Protein AF-A0A6G1CBZ6-F1 (afdb_monomer)

Solvent-accessible surface area (backbone atoms only — not comparable to full-atom values): 6402 Å² total; per-residue (Å²): 133,60,72,68,57,56,52,51,52,52,52,51,51,53,53,54,61,56,56,69,66,69,71,72,61,68,76,44,60,74,41,80,52,80,86,89,67,95,83,69,69,54,48,57,57,47,44,51,51,40,58,75,70,41,47,26,27,38,37,30,63,56,86,53,63,61,47,53,58,45,47,53,92,65,82,54,48,76,46,72,45,78,53,78,84,48,47,66,62,43,73,71,31,79,90,58,66,71,79,88,77,78,135

Foldseek 3Di:
DDPVVVVVVVVVVVVVVVVVPPPPQQPAAEDEDDDDDDDDDFLLVVVVVCVVRSHSAYEYAAPDPRNVVSCPPVPHHYHYDDDPVCVVVLVPDPVNPPDPDDD

InterPro domains:
  IPR000490 Glycoside hydrolase family 17 [PF00332] (29-92)
  IPR017853 Glycoside hydrolase superfamily [SSF51445] (29-96)
  IPR044965 Glycoside hydrolase family 17, plant [PTHR32227] (17-96)

Mean predicted aligned error: 11.15 Å

Structure (mmCIF, N/CA/C/O backbone):
data_AF-A0A6G1CBZ6-F1
#
_entry.id   AF-A0A6G1CBZ6-F1
#
loop_
_atom_site.group_PDB
_atom_site.id
_atom_site.type_symbol
_atom_site.label_atom_id
_atom_site.label_alt_id
_atom_site.label_comp_id
_atom_site.label_asym_id
_atom_site.label_entity_id
_atom_site.label_seq_id
_atom_site.pdbx_PDB_ins_code
_atom_site.Cartn_x
_atom_site.Cartn_y
_atom_site.Cartn_z
_atom_site.occupancy
_atom_site.B_iso_or_equiv
_atom_site.auth_seq_id
_atom_site.auth_comp_id
_atom_site.auth_asym_id
_atom_site.auth_atom_id
_atom_site.pdbx_PDB_model_num
ATOM 1 N N . MET A 1 1 ? -25.940 27.717 40.206 1.00 61.50 1 MET A N 1
ATOM 2 C CA . MET A 1 1 ? -24.704 27.402 39.453 1.00 61.50 1 MET A CA 1
ATOM 3 C C . MET A 1 1 ? -24.240 28.700 38.818 1.00 61.50 1 MET A C 1
ATOM 5 O O . MET A 1 1 ? -25.052 29.335 38.159 1.00 61.50 1 MET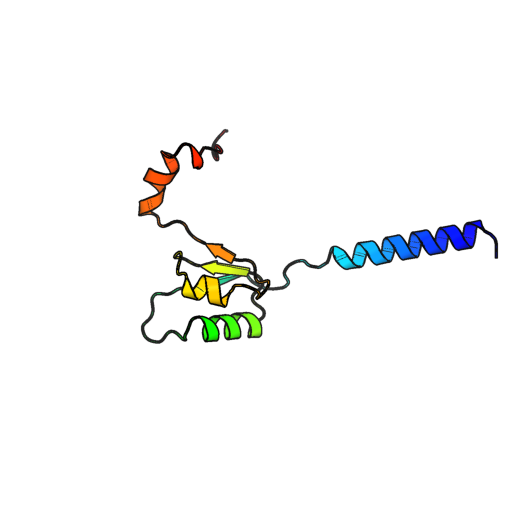 A O 1
ATOM 9 N N . SER A 1 2 ? -23.027 29.172 39.107 1.00 85.81 2 SER A N 1
ATOM 10 C CA . SER A 1 2 ? -22.550 30.454 38.570 1.00 85.81 2 SER A CA 1
ATOM 11 C C . SER A 1 2 ? -22.330 30.364 37.055 1.00 85.81 2 SER A C 1
ATOM 13 O O . SER A 1 2 ? -21.981 29.305 36.531 1.00 85.81 2 SER A O 1
ATOM 15 N N . SER A 1 3 ? -22.525 31.476 36.342 1.00 81.38 3 SER A N 1
ATOM 16 C CA . SER A 1 3 ? -22.306 31.586 34.888 1.00 81.38 3 SER A CA 1
ATOM 17 C C . SER A 1 3 ? -20.889 31.178 34.467 1.00 81.38 3 SER A C 1
ATOM 19 O O . SER A 1 3 ? -20.693 30.575 33.414 1.00 81.38 3 SER A O 1
ATOM 21 N N . SER A 1 4 ? -19.907 31.418 35.334 1.00 85.81 4 SER A N 1
ATOM 22 C CA . SER A 1 4 ? -18.517 30.988 35.178 1.00 85.81 4 SER A CA 1
ATOM 23 C C . SER A 1 4 ? -18.338 29.464 35.198 1.00 85.81 4 SER A C 1
ATOM 25 O O . SER A 1 4 ? -17.466 28.948 34.505 1.00 85.81 4 SER A O 1
ATOM 27 N N . PHE A 1 5 ? -19.187 28.725 35.917 1.00 86.19 5 PHE A N 1
ATOM 28 C CA . PHE A 1 5 ? -19.134 27.260 35.962 1.00 86.19 5 PHE A CA 1
ATOM 29 C C . PHE A 1 5 ? -19.615 26.629 34.645 1.00 86.19 5 PHE A C 1
ATOM 31 O O . PHE A 1 5 ? -19.025 25.669 34.155 1.00 86.19 5 PHE A O 1
ATOM 38 N N . LEU A 1 6 ? -20.654 27.208 34.035 1.00 87.56 6 LEU A N 1
ATOM 39 C CA . LEU A 1 6 ? -21.180 26.778 32.733 1.00 87.56 6 LEU A CA 1
ATOM 40 C C . LEU A 1 6 ? -20.189 27.065 31.594 1.00 87.56 6 LEU A C 1
ATOM 42 O O . LEU A 1 6 ? -19.983 26.212 30.733 1.00 87.56 6 LEU A O 1
ATOM 46 N N . ALA A 1 7 ? -19.530 28.228 31.619 1.00 89.38 7 ALA A N 1
ATOM 47 C CA . ALA A 1 7 ? -18.500 28.581 30.640 1.00 89.38 7 ALA A CA 1
ATOM 48 C C . ALA A 1 7 ? -17.283 27.641 30.711 1.00 89.38 7 ALA A C 1
ATOM 50 O O . ALA A 1 7 ? -16.790 27.185 29.679 1.00 89.38 7 ALA A O 1
ATOM 51 N N . ALA A 1 8 ? -16.836 27.299 31.925 1.00 91.06 8 ALA A N 1
ATOM 52 C CA . ALA A 1 8 ? -15.750 26.345 32.128 1.00 91.06 8 ALA A CA 1
ATOM 53 C C . ALA A 1 8 ? -16.115 24.939 31.621 1.00 91.06 8 ALA A C 1
ATOM 55 O O . ALA A 1 8 ? -15.310 24.313 30.935 1.00 91.06 8 ALA A O 1
ATOM 56 N N . ALA A 1 9 ? -17.337 24.466 31.888 1.00 90.75 9 ALA A N 1
ATOM 57 C CA . ALA A 1 9 ? -17.812 23.171 31.399 1.00 90.75 9 ALA A CA 1
ATOM 58 C C . ALA A 1 9 ? -17.890 23.116 29.862 1.00 90.75 9 ALA A C 1
ATOM 60 O O . ALA A 1 9 ? -17.489 22.120 29.264 1.00 90.75 9 ALA A O 1
ATOM 61 N N . PHE A 1 10 ? -18.345 24.196 29.216 1.00 88.62 10 PHE A N 1
ATOM 62 C CA . PHE A 1 10 ? -18.405 24.284 27.755 1.00 88.62 10 PHE A CA 1
ATOM 63 C C . PHE A 1 10 ? -17.009 24.273 27.114 1.00 88.62 10 PHE A C 1
ATOM 65 O O . PHE A 1 10 ? -16.778 23.543 26.150 1.00 88.62 10 PHE A O 1
ATOM 72 N N . LEU A 1 11 ? -16.052 25.017 27.684 1.00 87.94 11 LEU A N 1
ATOM 73 C CA . LEU A 1 11 ? -14.654 25.003 27.238 1.00 87.94 11 LEU A CA 1
ATOM 74 C C . LEU A 1 11 ? -14.006 23.625 27.417 1.00 87.94 11 LEU A C 1
ATOM 76 O O . LEU A 1 11 ? -13.290 23.167 26.527 1.00 87.94 11 LEU A O 1
ATOM 80 N N . LEU A 1 12 ? -14.294 22.938 28.527 1.00 86.25 12 LEU A N 1
ATOM 81 C CA . LEU A 1 12 ? -13.800 21.584 28.774 1.00 86.25 12 LEU A CA 1
ATOM 82 C C . LEU A 1 12 ? -14.359 20.584 27.747 1.00 86.25 12 LEU A C 1
ATOM 84 O O . LEU A 1 12 ? -13.618 19.752 27.226 1.00 86.25 12 LEU A O 1
ATOM 88 N N . LEU A 1 13 ? -15.651 20.693 27.416 1.00 85.31 13 LEU A N 1
ATOM 89 C CA . LEU A 1 13 ? -16.322 19.821 26.447 1.00 85.31 13 LEU A CA 1
ATOM 90 C C . LEU A 1 13 ? -15.808 20.059 25.016 1.00 85.31 13 LEU A C 1
ATOM 92 O O . LEU A 1 13 ? -15.580 19.103 24.271 1.00 85.31 13 LEU A O 1
ATOM 96 N N . ALA A 1 14 ? -15.555 21.319 24.648 1.00 85.50 14 ALA A N 1
ATOM 97 C CA . ALA A 1 14 ? -14.939 21.682 23.372 1.00 85.50 14 ALA A CA 1
ATOM 98 C C . ALA A 1 14 ? -13.490 21.165 23.264 1.00 85.50 14 ALA A C 1
ATOM 100 O O . ALA A 1 14 ? -13.104 20.620 22.227 1.00 85.50 14 ALA A O 1
ATOM 101 N N . ALA A 1 15 ? -12.705 21.264 24.343 1.00 81.25 15 ALA A N 1
ATOM 102 C CA . ALA A 1 15 ? -11.338 20.746 24.394 1.00 81.25 15 ALA A CA 1
ATOM 103 C C . ALA A 1 15 ? -11.283 19.210 24.294 1.00 81.25 15 ALA A C 1
ATOM 105 O O . ALA A 1 15 ? -10.451 18.679 23.553 1.00 81.25 15 ALA A O 1
ATOM 106 N N . LEU A 1 16 ? -12.195 18.497 24.973 1.00 76.00 16 LEU A N 1
ATOM 107 C CA . LEU A 1 16 ? -12.323 17.038 24.858 1.00 76.00 16 LEU A CA 1
ATOM 108 C C . LEU A 1 16 ? -12.706 16.617 23.434 1.00 76.00 16 LEU A C 1
ATOM 110 O O . LEU A 1 16 ? -12.077 15.724 22.875 1.00 76.00 16 LEU A O 1
ATOM 114 N N . SER A 1 17 ? -13.678 17.302 22.825 1.00 73.94 17 SER A N 1
ATOM 115 C CA . SER A 1 17 ? -14.128 17.027 21.450 1.00 73.94 17 SER A CA 1
ATOM 116 C C . SER A 1 17 ? -13.004 17.220 20.421 1.00 73.94 17 SER A C 1
ATOM 118 O O . SER A 1 17 ? -12.905 16.469 19.452 1.00 73.94 17 SER A O 1
ATOM 120 N N . CYS A 1 18 ? -12.116 18.193 20.653 1.00 63.12 18 CYS A N 1
ATOM 121 C CA . CYS A 1 18 ? -10.950 18.449 19.808 1.00 63.12 18 CYS A CA 1
ATOM 122 C C . CYS A 1 18 ? -9.896 17.325 19.903 1.00 63.12 18 CYS A C 1
ATOM 124 O O . CYS A 1 18 ? -9.332 16.910 18.889 1.00 63.12 18 CYS A O 1
ATOM 126 N N . HIS A 1 19 ? -9.681 16.755 21.096 1.00 57.91 19 HIS A N 1
ATOM 127 C CA . HIS A 1 19 ? -8.730 15.653 21.305 1.00 57.91 19 HIS A CA 1
ATOM 128 C C . HIS A 1 19 ? -9.135 14.348 20.597 1.00 57.91 19 HIS A C 1
ATOM 130 O O . HIS A 1 19 ? -8.266 13.578 20.185 1.00 57.91 19 HIS A O 1
ATOM 136 N N . CYS A 1 20 ? -10.434 14.107 20.388 1.00 54.69 20 CYS A N 1
ATOM 137 C CA . CYS A 1 20 ? -10.930 12.898 19.720 1.00 54.69 20 CYS A CA 1
ATOM 138 C C . CYS A 1 20 ? -10.500 12.794 18.245 1.00 54.69 20 CYS A C 1
ATOM 140 O O . CYS A 1 20 ? -10.434 11.694 17.697 1.00 54.69 20 CYS A O 1
ATOM 142 N N . HIS A 1 21 ? -10.191 13.919 17.592 1.00 52.28 21 HIS A N 1
ATOM 143 C CA . HIS A 1 21 ? -9.830 13.936 16.172 1.00 52.28 21 HIS A CA 1
ATOM 144 C C . HIS A 1 21 ? -8.341 13.683 15.899 1.00 52.28 21 HIS A C 1
ATOM 146 O O . HIS A 1 21 ? -7.997 13.273 14.790 1.00 52.28 21 HIS A O 1
ATOM 152 N N . VAL A 1 22 ? -7.466 13.875 16.891 1.00 53.72 22 VAL A N 1
ATOM 153 C CA . VAL A 1 22 ? -6.002 13.829 16.704 1.00 53.72 22 VAL A CA 1
ATOM 154 C C . VAL A 1 22 ? -5.437 12.405 16.809 1.00 53.72 22 VAL A C 1
ATOM 156 O O . VAL A 1 22 ? -4.376 12.117 16.265 1.00 53.72 22 VAL A O 1
ATOM 159 N N . ALA A 1 23 ? -6.172 11.463 17.407 1.00 52.19 23 ALA A N 1
ATOM 160 C CA . ALA A 1 23 ? -5.728 10.075 17.565 1.00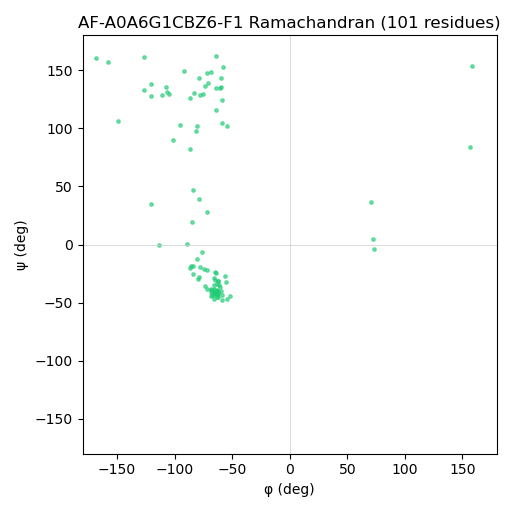 52.19 23 ALA A CA 1
ATOM 161 C C . ALA A 1 23 ? -6.010 9.167 16.348 1.00 52.19 23 ALA A C 1
ATOM 163 O O . ALA A 1 23 ? -5.985 7.945 16.474 1.00 52.19 23 ALA A O 1
ATOM 164 N N . ARG A 1 24 ? -6.248 9.722 15.151 1.00 54.66 24 ARG A N 1
ATOM 165 C CA . ARG A 1 24 ? -6.263 8.938 13.899 1.00 54.66 24 ARG A CA 1
ATOM 166 C C . ARG A 1 24 ? -4.843 8.772 13.348 1.00 54.66 24 ARG A C 1
ATOM 168 O O . ARG A 1 24 ? -4.603 8.997 12.167 1.00 54.66 24 ARG A O 1
ATOM 175 N N . GLY A 1 25 ? -3.891 8.402 14.203 1.00 55.25 25 GLY A N 1
ATOM 176 C CA . GLY A 1 25 ? -2.645 7.819 13.714 1.00 55.25 25 GLY A CA 1
ATOM 177 C C . GLY A 1 25 ? -2.988 6.494 13.039 1.00 55.2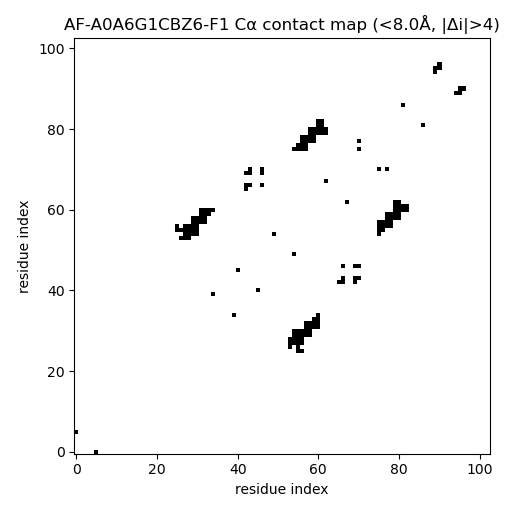5 25 GLY A C 1
ATOM 178 O O . GLY A 1 25 ? -3.801 5.739 13.575 1.00 55.25 25 GLY A O 1
ATOM 179 N N . TRP A 1 26 ? -2.440 6.220 11.853 1.00 58.81 26 TRP A N 1
ATOM 180 C CA . TRP A 1 26 ? -2.632 4.921 11.209 1.00 58.81 26 TRP A CA 1
ATOM 181 C C . TRP A 1 26 ? -2.096 3.826 12.130 1.00 58.81 26 TRP A C 1
ATOM 183 O O . TRP A 1 26 ? -0.892 3.664 12.307 1.00 58.81 26 TRP A O 1
ATOM 193 N N . CYS A 1 27 ? -3.017 3.117 12.777 1.00 65.62 27 CYS A N 1
ATOM 194 C CA . CYS A 1 27 ? -2.708 2.005 13.654 1.00 65.62 27 CYS A CA 1
ATOM 195 C C . CYS A 1 27 ? -2.472 0.785 12.761 1.00 65.62 27 CYS A C 1
ATOM 197 O O . CYS A 1 27 ? -3.421 0.235 12.210 1.00 65.62 27 CYS A O 1
ATOM 199 N N . GLY A 1 28 ? -1.209 0.426 12.541 1.00 80.75 28 GLY A N 1
ATOM 200 C CA . GLY A 1 28 ? -0.843 -0.749 11.754 1.00 80.75 28 GLY A CA 1
ATOM 201 C C . GLY A 1 28 ? 0.577 -0.673 11.207 1.00 80.75 28 GLY A C 1
ATOM 202 O O . GLY A 1 28 ? 1.127 0.407 10.993 1.00 80.75 28 GLY A O 1
ATOM 203 N N . LEU A 1 29 ? 1.180 -1.836 10.972 1.00 91.38 29 LEU A N 1
ATOM 204 C CA . LEU A 1 29 ? 2.487 -1.926 10.325 1.00 91.38 29 LEU A CA 1
ATOM 205 C C . LEU A 1 29 ? 2.364 -1.581 8.835 1.00 91.38 29 LEU A C 1
ATOM 207 O O . LEU A 1 29 ? 1.344 -1.860 8.197 1.00 91.38 29 LEU A O 1
ATOM 211 N N . GLY A 1 30 ? 3.414 -0.975 8.284 1.00 93.25 30 GLY A N 1
ATOM 212 C CA . GLY A 1 30 ? 3.540 -0.773 6.845 1.00 93.25 30 GLY A CA 1
ATOM 213 C C . GLY A 1 30 ? 3.860 -2.089 6.136 1.00 93.25 30 GLY A C 1
ATOM 214 O O . GLY A 1 30 ? 4.710 -2.848 6.602 1.00 93.25 30 GLY A O 1
ATOM 215 N N . VAL A 1 31 ? 3.206 -2.348 5.004 1.00 94.50 31 VAL A N 1
ATOM 216 C CA . VAL A 1 31 ? 3.384 -3.573 4.211 1.00 94.50 31 VAL A CA 1
ATOM 217 C C . VAL A 1 31 ? 3.861 -3.226 2.801 1.00 94.50 31 VAL A C 1
ATOM 219 O O . VAL A 1 31 ? 3.371 -2.284 2.179 1.00 94.50 31 VAL A O 1
ATOM 222 N N . ASN A 1 32 ? 4.819 -3.990 2.276 1.00 93.75 32 ASN A N 1
ATOM 223 C CA . ASN A 1 32 ? 5.218 -3.895 0.871 1.00 93.75 32 ASN A CA 1
ATOM 224 C C . ASN A 1 32 ? 4.317 -4.803 0.022 1.00 93.75 32 ASN A C 1
ATOM 226 O O . ASN A 1 32 ? 4.220 -5.998 0.295 1.00 93.75 32 ASN A O 1
ATOM 230 N N . TYR A 1 33 ? 3.690 -4.245 -1.010 1.00 93.81 33 TYR A N 1
ATOM 231 C CA . TYR A 1 33 ? 2.940 -4.979 -2.023 1.00 93.81 33 TYR A CA 1
ATOM 232 C C . TYR A 1 33 ? 3.861 -5.238 -3.220 1.00 93.81 33 TYR A C 1
ATOM 234 O O . TYR A 1 33 ? 4.120 -4.338 -4.022 1.00 93.81 33 TYR A O 1
ATOM 242 N N . GLY A 1 34 ? 4.355 -6.471 -3.339 1.00 92.69 34 GLY A N 1
ATOM 243 C CA . GLY A 1 34 ? 5.118 -6.936 -4.499 1.00 92.69 34 GLY A CA 1
ATOM 244 C C . GLY A 1 34 ? 4.228 -7.592 -5.557 1.00 92.69 34 GLY A C 1
ATOM 245 O O . GLY A 1 34 ? 3.211 -8.197 -5.230 1.00 92.69 34 GLY A O 1
ATOM 246 N N . THR A 1 35 ? 4.628 -7.480 -6.823 1.00 92.00 35 THR A N 1
ATOM 247 C CA . THR A 1 35 ? 3.902 -8.006 -7.997 1.00 92.00 35 THR A CA 1
ATOM 248 C C . THR A 1 35 ? 4.639 -9.142 -8.713 1.00 92.00 35 THR A C 1
ATOM 250 O O . THR A 1 35 ? 4.126 -9.685 -9.685 1.00 92.00 35 THR A O 1
ATOM 253 N N . VAL A 1 36 ? 5.825 -9.531 -8.231 1.00 91.62 36 VAL A N 1
ATOM 254 C CA . VAL A 1 36 ? 6.675 -10.565 -8.841 1.00 91.62 36 VAL A CA 1
ATOM 255 C C . VAL A 1 36 ? 6.532 -11.879 -8.071 1.00 91.62 36 VAL A C 1
ATOM 257 O O . VAL A 1 36 ? 7.248 -12.105 -7.096 1.00 91.62 36 VAL A O 1
ATOM 260 N N . ALA A 1 37 ? 5.577 -12.713 -8.487 1.00 89.56 37 ALA A N 1
ATOM 261 C CA . ALA A 1 37 ? 5.397 -14.103 -8.058 1.00 89.56 37 ALA A CA 1
ATOM 262 C C . ALA A 1 37 ? 4.369 -14.809 -8.965 1.00 89.56 37 ALA A C 1
ATOM 264 O O . ALA A 1 37 ? 3.568 -14.141 -9.618 1.00 89.56 37 ALA A O 1
ATOM 265 N N . ASP A 1 38 ? 4.384 -16.142 -8.981 1.00 93.62 38 ASP A N 1
ATOM 266 C CA . ASP A 1 38 ? 3.592 -16.944 -9.929 1.00 93.62 38 ASP A CA 1
ATOM 267 C C . ASP A 1 38 ? 2.112 -17.096 -9.522 1.00 93.62 38 ASP A C 1
ATOM 269 O O . ASP A 1 38 ? 1.234 -17.148 -10.380 1.00 93.62 38 ASP A O 1
ATOM 273 N N . ASP A 1 39 ? 1.820 -17.074 -8.217 1.00 92.75 39 ASP A N 1
ATOM 274 C CA . ASP A 1 39 ? 0.505 -17.442 -7.665 1.00 92.75 39 ASP A CA 1
ATOM 275 C C . ASP A 1 39 ? -0.154 -16.296 -6.874 1.00 92.75 39 ASP A C 1
ATOM 277 O O . ASP A 1 39 ? -0.801 -16.501 -5.840 1.00 92.75 39 ASP A O 1
ATOM 281 N N . LEU A 1 40 ? 0.046 -15.050 -7.312 1.00 93.44 40 LEU A N 1
ATOM 282 C CA . LEU A 1 40 ? -0.497 -13.890 -6.604 1.00 93.44 40 LEU A CA 1
ATOM 283 C C . LEU A 1 40 ? -2.029 -13.794 -6.741 1.00 93.44 40 LEU A C 1
ATOM 285 O O . LEU A 1 40 ? -2.571 -13.966 -7.836 1.00 93.44 40 LEU A O 1
ATOM 289 N N . PRO A 1 41 ? -2.749 -13.437 -5.659 1.00 94.25 41 PRO A N 1
ATOM 290 C CA . PRO A 1 41 ? -4.165 -13.116 -5.751 1.00 94.25 41 PRO A CA 1
ATOM 291 C C . PRO A 1 41 ? -4.399 -11.864 -6.608 1.00 94.25 41 PRO A C 1
ATOM 293 O O . PRO A 1 41 ? -3.517 -11.022 -6.791 1.00 94.25 41 PRO A O 1
ATOM 296 N N . THR A 1 42 ? -5.639 -11.689 -7.071 1.00 95.81 42 THR A N 1
ATOM 297 C CA . THR A 1 42 ? -6.050 -10.461 -7.765 1.00 95.81 42 THR A CA 1
ATOM 298 C C . THR A 1 42 ? -5.838 -9.228 -6.883 1.00 95.81 42 THR A C 1
ATOM 300 O O . THR A 1 42 ? -5.921 -9.310 -5.657 1.00 95.81 42 THR A O 1
ATOM 303 N N . ALA A 1 43 ? -5.624 -8.057 -7.493 1.00 95.31 43 ALA A N 1
ATOM 304 C CA . ALA A 1 43 ? -5.400 -6.806 -6.762 1.00 95.31 43 ALA A CA 1
ATOM 305 C C . ALA A 1 43 ? -6.490 -6.526 -5.709 1.00 95.31 43 ALA A C 1
ATOM 307 O O . ALA A 1 43 ? -6.178 -6.211 -4.563 1.00 95.31 43 ALA A O 1
ATOM 308 N N . ALA A 1 44 ? -7.763 -6.721 -6.070 1.00 96.31 44 ALA A N 1
ATOM 309 C CA . ALA A 1 44 ? -8.887 -6.573 -5.148 1.00 96.31 44 ALA A CA 1
ATOM 310 C C . ALA A 1 44 ? -8.772 -7.523 -3.945 1.00 96.31 44 ALA A C 1
ATOM 312 O O . ALA A 1 44 ? -8.871 -7.086 -2.798 1.00 96.31 44 ALA A O 1
ATOM 313 N N . ARG A 1 45 ? -8.482 -8.806 -4.194 1.00 97.19 45 ARG A N 1
ATOM 314 C CA . ARG A 1 45 ? -8.363 -9.804 -3.128 1.00 97.19 45 ARG A CA 1
ATOM 315 C C . ARG A 1 45 ? -7.165 -9.537 -2.219 1.00 97.19 45 ARG A C 1
ATOM 317 O O . ARG A 1 45 ? -7.275 -9.660 -1.003 1.00 97.19 45 ARG A O 1
ATOM 324 N N . SER A 1 46 ? -6.034 -9.138 -2.783 1.00 96.19 46 SER A N 1
ATOM 325 C CA . SER A 1 46 ? -4.845 -8.769 -2.014 1.00 96.19 46 SER A CA 1
ATOM 326 C C . SER A 1 46 ? -5.099 -7.548 -1.124 1.00 96.19 46 SER A C 1
ATOM 328 O O . SER A 1 46 ? -4.686 -7.533 0.034 1.00 96.19 46 SER A O 1
ATOM 330 N N . VAL A 1 47 ? -5.841 -6.547 -1.611 1.00 95.50 47 VAL A N 1
ATOM 331 C CA . VAL A 1 47 ? -6.245 -5.382 -0.805 1.00 95.50 47 VAL A CA 1
ATOM 332 C C . VAL A 1 47 ? -7.206 -5.766 0.323 1.00 95.50 47 VAL A C 1
ATOM 334 O O . VAL A 1 47 ? -7.064 -5.262 1.439 1.00 95.50 47 VAL A O 1
ATOM 337 N N . GLU A 1 48 ? -8.145 -6.683 0.086 1.00 96.50 48 GLU A N 1
ATOM 338 C CA . GLU A 1 48 ? -8.991 -7.233 1.155 1.00 96.50 48 GLU A CA 1
ATOM 339 C C . GLU A 1 48 ? -8.155 -7.906 2.247 1.00 96.50 48 GLU A C 1
ATOM 341 O O . GLU A 1 48 ? -8.394 -7.670 3.432 1.00 96.50 48 GLU A O 1
ATOM 346 N N . ILE A 1 49 ? -7.147 -8.696 1.861 1.00 96.31 49 ILE A N 1
ATOM 347 C CA . ILE A 1 49 ? -6.227 -9.349 2.801 1.00 96.31 49 ILE A CA 1
ATOM 348 C C . ILE A 1 49 ? -5.450 -8.302 3.605 1.00 96.31 49 ILE A C 1
ATOM 350 O O . ILE A 1 49 ? -5.376 -8.408 4.826 1.00 96.31 49 ILE A O 1
ATOM 354 N N . LEU A 1 50 ? -4.928 -7.257 2.955 1.00 95.00 50 LEU A N 1
ATOM 355 C CA . LEU A 1 50 ? -4.221 -6.162 3.632 1.00 95.00 50 LEU A CA 1
ATOM 356 C C . LEU A 1 50 ? -5.112 -5.438 4.647 1.00 95.00 50 LEU A C 1
ATOM 358 O O . LEU A 1 50 ? -4.669 -5.131 5.754 1.00 95.00 50 LEU A O 1
ATOM 362 N N . ARG A 1 51 ? -6.385 -5.211 4.305 1.00 93.31 51 ARG A N 1
ATOM 363 C CA . ARG A 1 51 ? -7.373 -4.630 5.225 1.00 93.31 51 ARG A CA 1
ATOM 364 C C . ARG A 1 51 ? -7.665 -5.552 6.401 1.00 93.31 51 ARG A C 1
ATOM 366 O O . ARG A 1 51 ? -7.664 -5.089 7.538 1.00 93.31 51 ARG A O 1
ATOM 373 N N . ALA A 1 52 ? -7.895 -6.835 6.136 1.00 94.31 52 ALA A N 1
ATOM 374 C CA . ALA A 1 52 ? -8.162 -7.834 7.167 1.00 94.31 52 ALA A CA 1
ATOM 375 C C . ALA A 1 52 ? -6.966 -8.020 8.116 1.00 94.31 52 ALA A C 1
ATOM 377 O O . ALA A 1 52 ? -7.157 -8.222 9.311 1.00 94.31 52 ALA A O 1
ATOM 378 N N . ALA A 1 53 ? -5.742 -7.890 7.599 1.00 92.94 53 ALA A N 1
ATOM 379 C CA . ALA A 1 53 ? -4.506 -7.939 8.373 1.00 92.94 53 ALA A CA 1
ATOM 380 C C . ALA A 1 53 ? -4.216 -6.651 9.170 1.00 92.94 53 ALA A C 1
ATOM 382 O O . ALA A 1 53 ? -3.254 -6.617 9.934 1.00 92.94 53 ALA A O 1
ATOM 383 N N . GLY A 1 54 ? -5.013 -5.589 9.000 1.00 92.19 54 GLY A N 1
ATOM 384 C CA . GLY A 1 54 ? -4.800 -4.316 9.691 1.00 92.19 54 GLY A CA 1
ATOM 385 C C . GLY A 1 54 ? -3.574 -3.549 9.191 1.00 92.19 54 GLY A C 1
ATOM 386 O O . GLY A 1 54 ? -2.871 -2.928 9.989 1.00 92.19 54 GLY A O 1
ATOM 387 N N . ALA A 1 55 ? -3.286 -3.600 7.885 1.00 93.38 55 ALA A N 1
ATOM 388 C CA . ALA A 1 55 ? -2.191 -2.833 7.297 1.00 93.38 55 ALA A CA 1
ATOM 389 C C . ALA A 1 55 ? -2.392 -1.326 7.536 1.00 93.38 55 ALA A C 1
ATOM 391 O O . ALA A 1 55 ? -3.413 -0.750 7.152 1.00 93.38 55 ALA A O 1
ATOM 392 N N . GLY A 1 56 ? -1.394 -0.688 8.153 1.00 92.81 56 GLY A N 1
ATOM 393 C CA . GLY A 1 56 ? -1.431 0.744 8.465 1.00 92.81 56 GLY A CA 1
ATOM 394 C C . GLY A 1 56 ? -0.999 1.624 7.293 1.00 92.81 56 GLY A C 1
ATOM 395 O O . GLY A 1 56 ? -1.417 2.772 7.200 1.00 92.81 56 GLY A O 1
ATOM 396 N N . ALA A 1 57 ? -0.183 1.084 6.389 1.00 95.25 57 ALA A N 1
ATOM 397 C CA . ALA A 1 57 ? 0.252 1.726 5.154 1.00 95.25 57 ALA A CA 1
ATOM 398 C C . ALA A 1 57 ? 0.704 0.666 4.144 1.00 95.25 57 ALA A C 1
ATOM 400 O O . ALA A 1 57 ? 1.100 -0.437 4.528 1.00 95.25 57 ALA A O 1
ATOM 401 N N . VAL A 1 58 ? 0.682 1.012 2.859 1.00 95.44 58 VAL A N 1
ATOM 402 C CA . VAL A 1 58 ? 1.130 0.136 1.773 1.00 95.44 58 VAL A CA 1
ATOM 403 C C . VAL A 1 58 ? 2.158 0.855 0.907 1.00 95.44 58 VAL A C 1
ATOM 405 O O . VAL A 1 58 ? 1.954 1.994 0.489 1.00 95.44 58 VAL A O 1
ATOM 408 N N . LYS A 1 59 ? 3.264 0.175 0.607 1.00 95.12 59 LYS A N 1
ATOM 409 C CA . LYS A 1 59 ? 4.210 0.586 -0.435 1.00 95.12 59 LYS A CA 1
ATOM 410 C C . LYS A 1 59 ? 4.035 -0.307 -1.660 1.00 95.12 59 LYS A C 1
ATOM 412 O O . LYS A 1 59 ? 4.074 -1.525 -1.518 1.00 95.12 59 LYS A O 1
ATOM 417 N N . ILE A 1 60 ? 3.891 0.288 -2.840 1.00 94.25 60 ILE A N 1
ATOM 418 C CA . ILE A 1 60 ? 3.834 -0.413 -4.130 1.00 94.25 60 ILE A CA 1
ATOM 419 C C . ILE A 1 60 ? 5.141 -0.152 -4.883 1.00 94.25 60 ILE A C 1
ATOM 421 O O . ILE A 1 60 ? 5.643 0.976 -4.898 1.00 94.25 60 ILE A O 1
ATOM 425 N N . CYS A 1 61 ? 5.713 -1.200 -5.473 1.00 85.88 61 CYS A N 1
ATOM 426 C CA . CYS A 1 61 ? 6.985 -1.117 -6.196 1.00 85.88 61 CYS A CA 1
ATOM 427 C C . CYS A 1 61 ? 6.849 -0.532 -7.608 1.00 85.88 61 CYS A C 1
ATOM 429 O O . CYS A 1 61 ? 7.797 0.072 -8.099 1.00 85.88 61 CYS A O 1
ATOM 431 N N . ASP A 1 62 ? 5.689 -0.694 -8.241 1.00 79.50 62 ASP A N 1
ATOM 432 C CA . ASP A 1 62 ? 5.382 -0.187 -9.575 1.00 79.50 62 ASP A CA 1
ATOM 433 C C . ASP A 1 62 ? 4.086 0.648 -9.570 1.00 79.50 62 ASP A C 1
ATOM 435 O O . ASP A 1 62 ? 3.273 0.602 -8.646 1.00 79.50 62 ASP A O 1
ATOM 439 N N . GLY A 1 63 ? 3.900 1.472 -10.601 1.00 81.06 63 GLY 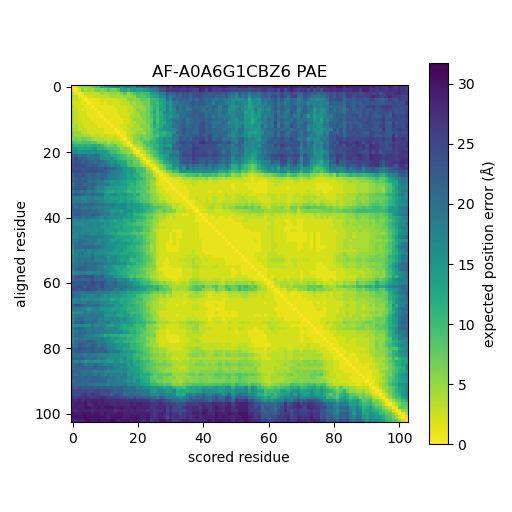A N 1
ATOM 440 C CA . GLY A 1 63 ? 2.704 2.302 -10.775 1.00 81.06 63 GLY A CA 1
ATOM 441 C C . GLY A 1 63 ? 1.502 1.530 -11.326 1.00 81.06 63 GLY A C 1
ATOM 442 O O . GLY A 1 63 ? 0.806 2.054 -12.196 1.00 81.06 63 GLY A O 1
ATOM 443 N N . ASN A 1 64 ? 1.275 0.282 -10.900 1.00 89.06 64 ASN A N 1
ATOM 444 C CA . ASN A 1 64 ? 0.207 -0.554 -11.447 1.00 89.06 64 ASN A CA 1
ATOM 445 C C . ASN A 1 64 ? -1.184 0.040 -11.151 1.00 89.06 64 ASN A C 1
ATOM 447 O O . ASN A 1 64 ? -1.628 0.133 -10.002 1.00 89.06 64 ASN A O 1
ATOM 451 N N . ALA A 1 65 ? -1.893 0.418 -12.219 1.00 92.12 65 ALA A N 1
ATOM 452 C CA . ALA A 1 65 ? -3.184 1.091 -12.138 1.00 92.12 65 ALA A CA 1
ATOM 453 C C . ALA A 1 65 ? -4.274 0.242 -11.465 1.00 92.12 65 ALA A C 1
ATOM 455 O O . ALA A 1 65 ? -5.145 0.801 -10.801 1.00 92.12 65 ALA A O 1
ATOM 456 N N . ASP A 1 66 ? -4.237 -1.083 -11.597 1.00 93.75 66 ASP A N 1
ATOM 457 C CA . ASP A 1 66 ? -5.263 -1.958 -11.024 1.00 93.75 66 ASP A CA 1
ATOM 458 C C . ASP A 1 66 ? -5.118 -2.075 -9.506 1.00 93.75 66 ASP A C 1
ATOM 460 O O . ASP A 1 66 ? -6.116 -2.056 -8.784 1.00 93.75 66 ASP A O 1
ATOM 464 N N . ILE A 1 67 ? -3.880 -2.083 -9.003 1.00 94.50 67 ILE A N 1
ATOM 465 C CA . ILE A 1 67 ? -3.595 -2.037 -7.562 1.00 94.50 67 ILE A CA 1
ATOM 466 C C . ILE A 1 67 ? -4.003 -0.680 -6.987 1.00 94.50 67 ILE A C 1
ATOM 468 O O . ILE A 1 67 ? -4.660 -0.620 -5.948 1.00 94.50 67 ILE A O 1
ATOM 472 N N . LEU A 1 68 ? -3.683 0.415 -7.684 1.00 94.62 68 LEU A N 1
ATOM 473 C CA . LEU A 1 68 ? -4.084 1.761 -7.267 1.00 94.62 68 LEU A CA 1
ATOM 474 C C . LEU A 1 68 ? -5.608 1.924 -7.231 1.00 94.62 68 LEU A C 1
ATOM 476 O O 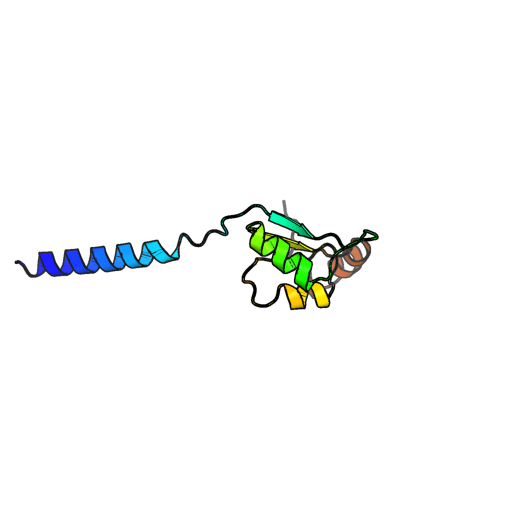. LEU A 1 68 ? -6.136 2.498 -6.280 1.00 94.62 68 LEU A O 1
ATOM 480 N N . ARG A 1 69 ? -6.325 1.381 -8.221 1.00 95.94 69 ARG A N 1
ATOM 481 C CA . ARG A 1 69 ? -7.797 1.356 -8.232 1.00 95.94 69 ARG A CA 1
ATOM 482 C C . ARG A 1 69 ? -8.360 0.520 -7.089 1.00 95.94 69 ARG A C 1
ATOM 484 O O . ARG A 1 69 ? -9.316 0.953 -6.460 1.00 95.94 69 ARG A O 1
ATOM 491 N N . ALA A 1 70 ? -7.768 -0.636 -6.797 1.00 95.94 70 ALA A N 1
ATOM 492 C CA . ALA A 1 70 ? -8.204 -1.483 -5.689 1.00 95.94 70 ALA A CA 1
ATOM 493 C C . ALA A 1 70 ? -7.970 -0.820 -4.318 1.00 95.94 70 ALA A C 1
ATOM 495 O O . ALA A 1 70 ? -8.780 -0.977 -3.409 1.00 95.94 70 ALA A O 1
ATOM 496 N N . LEU A 1 71 ? -6.884 -0.055 -4.168 1.00 95.00 71 LEU A N 1
ATOM 497 C CA . LEU A 1 71 ? -6.584 0.713 -2.954 1.00 95.00 71 LEU A CA 1
ATOM 498 C C . LEU A 1 71 ? -7.394 2.014 -2.848 1.00 95.00 71 LEU A C 1
ATOM 500 O O . LEU A 1 71 ? -7.531 2.560 -1.747 1.00 95.00 71 LEU A O 1
ATOM 504 N N . ALA A 1 72 ? -7.946 2.518 -3.953 1.00 94.62 72 ALA A N 1
ATOM 505 C CA . ALA A 1 72 ? -8.751 3.731 -3.954 1.00 94.62 72 ALA A CA 1
ATOM 506 C C . ALA A 1 72 ? -9.974 3.579 -3.035 1.00 94.62 72 ALA A C 1
ATOM 508 O O . ALA A 1 72 ? -10.644 2.552 -3.002 1.00 94.62 72 ALA A O 1
ATOM 509 N N . GLY A 1 73 ? -10.251 4.610 -2.235 1.00 91.75 73 GLY A N 1
ATOM 510 C CA . GLY A 1 73 ? -11.370 4.596 -1.287 1.00 91.75 73 GLY A CA 1
ATOM 511 C C . GLY A 1 73 ? -11.164 3.716 -0.047 1.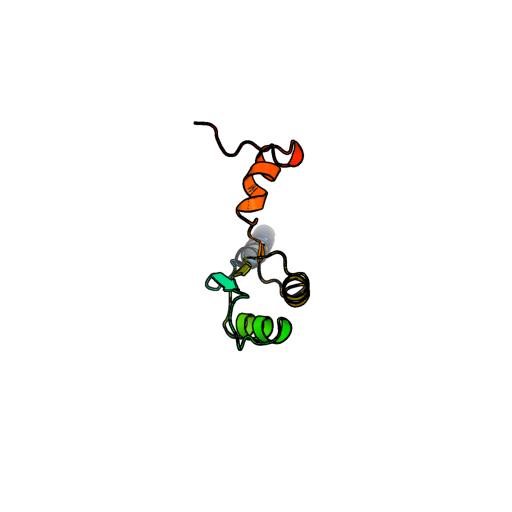00 91.75 73 GLY A C 1
ATOM 512 O O . GLY A 1 73 ? -11.994 3.751 0.858 1.00 91.75 73 GLY A O 1
ATOM 513 N N . THR A 1 74 ? -10.051 2.979 0.069 1.00 91.44 74 THR A N 1
ATOM 514 C CA . THR A 1 74 ? -9.776 2.163 1.265 1.00 91.44 74 THR A CA 1
ATOM 515 C C . THR A 1 74 ? -9.343 2.989 2.476 1.00 91.44 74 THR A C 1
ATOM 517 O O . THR A 1 74 ? -9.443 2.500 3.598 1.00 91.44 74 THR A O 1
ATOM 520 N N . GLY A 1 75 ? -8.841 4.209 2.275 1.00 90.88 75 GLY A N 1
ATOM 521 C CA . GLY A 1 75 ? -8.256 5.032 3.339 1.00 90.88 75 GLY A CA 1
ATOM 522 C C . GLY A 1 75 ? -6.886 4.548 3.836 1.00 90.88 75 GLY A C 1
ATOM 523 O O . GLY A 1 75 ? -6.350 5.136 4.777 1.00 90.88 75 GLY A O 1
ATOM 524 N N . ILE A 1 76 ? -6.319 3.505 3.215 1.00 92.50 76 ILE A N 1
ATOM 525 C CA . ILE A 1 76 ? -4.947 3.060 3.465 1.00 92.50 76 ILE A CA 1
ATOM 526 C C . ILE A 1 76 ? -3.986 4.040 2.768 1.00 92.50 76 ILE A C 1
ATOM 528 O O . ILE A 1 76 ? -4.157 4.307 1.578 1.00 92.50 76 ILE A O 1
ATOM 532 N N . PRO A 1 77 ? -2.965 4.568 3.461 1.00 93.69 77 PRO A N 1
ATOM 533 C CA . PRO A 1 77 ? -1.884 5.340 2.852 1.00 93.69 77 PRO A CA 1
ATOM 534 C C . PRO A 1 77 ? -1.121 4.512 1.843 1.00 93.69 77 PRO A C 1
ATOM 536 O O . PRO A 1 77 ? -0.709 3.391 2.144 1.00 93.69 77 PRO A O 1
ATOM 539 N N . VAL A 1 78 ? -0.854 5.104 0.686 1.00 94.19 78 VAL A N 1
ATOM 540 C CA . VAL A 1 78 ? -0.094 4.452 -0.374 1.00 94.19 78 VAL A CA 1
ATOM 541 C C . VAL A 1 78 ? 1.149 5.270 -0.694 1.00 94.19 78 VAL 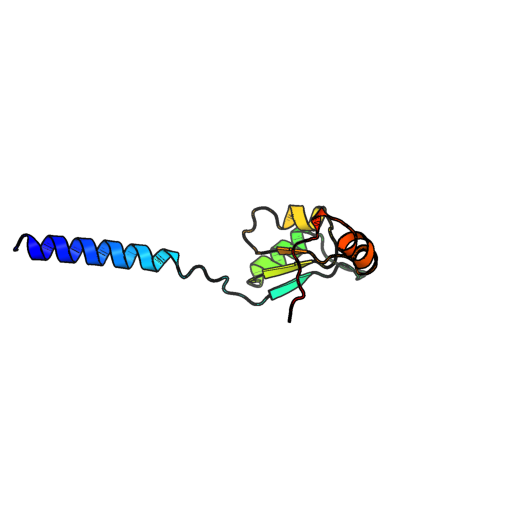A C 1
ATOM 543 O O . VAL A 1 78 ? 1.062 6.465 -0.966 1.00 94.19 78 VAL A O 1
ATOM 546 N N . SER A 1 79 ? 2.304 4.611 -0.687 1.00 94.06 79 SER A N 1
ATOM 547 C CA . SER A 1 79 ? 3.542 5.116 -1.280 1.00 94.06 79 SER A CA 1
ATOM 548 C C . SER A 1 79 ? 3.820 4.343 -2.566 1.00 94.06 79 SER A C 1
ATOM 550 O O . SER A 1 79 ? 3.759 3.114 -2.569 1.00 94.06 79 SER A O 1
ATOM 552 N N . VAL A 1 80 ? 4.121 5.048 -3.654 1.00 93.12 80 VAL A N 1
ATOM 553 C CA . VAL A 1 80 ? 4.468 4.443 -4.948 1.00 93.12 80 VAL A CA 1
ATOM 554 C C . VAL A 1 80 ? 5.942 4.700 -5.215 1.00 93.12 80 VAL A C 1
ATOM 556 O O . VAL A 1 80 ? 6.406 5.837 -5.104 1.00 93.12 80 VAL A O 1
ATOM 559 N N . MET A 1 81 ? 6.688 3.646 -5.535 1.00 91.00 81 MET A N 1
ATOM 560 C CA . MET A 1 81 ? 8.107 3.770 -5.845 1.00 91.00 81 MET A CA 1
ATOM 561 C C . MET A 1 81 ? 8.315 4.278 -7.274 1.00 91.00 81 MET A C 1
ATOM 563 O O . MET A 1 81 ? 7.586 3.916 -8.196 1.00 91.00 81 MET A O 1
ATOM 567 N N . VAL A 1 82 ? 9.336 5.116 -7.455 1.00 89.12 82 VAL A N 1
ATOM 568 C CA . VAL A 1 82 ? 9.837 5.480 -8.783 1.00 89.12 82 VAL A CA 1
ATOM 569 C C . VAL A 1 82 ? 10.806 4.385 -9.236 1.00 89.12 82 VAL A C 1
ATOM 571 O O . VAL A 1 82 ? 11.698 4.036 -8.458 1.00 89.12 82 VAL A O 1
ATOM 574 N N . PRO A 1 83 ? 10.668 3.849 -10.461 1.00 87.50 83 PRO A N 1
ATOM 575 C CA . PRO A 1 83 ? 11.623 2.888 -10.997 1.00 87.50 83 PRO A CA 1
ATOM 576 C C . PRO A 1 83 ? 13.034 3.479 -11.072 1.00 87.50 83 PRO A C 1
ATOM 578 O O . PRO A 1 83 ? 13.207 4.660 -11.386 1.00 87.50 83 PRO A O 1
ATOM 581 N N . ASN A 1 84 ? 14.055 2.667 -10.801 1.00 89.88 84 ASN A N 1
ATOM 582 C CA . ASN A 1 84 ? 15.438 3.144 -10.705 1.00 89.88 84 ASN A CA 1
ATOM 583 C C . ASN A 1 84 ? 15.928 3.767 -12.022 1.00 89.88 84 ASN A C 1
ATOM 585 O O . ASN A 1 84 ? 16.632 4.776 -12.019 1.00 89.88 84 ASN A O 1
ATOM 589 N N . 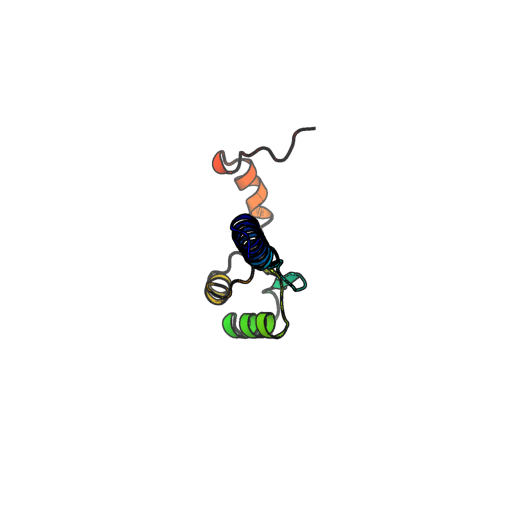GLU A 1 85 ? 15.502 3.203 -13.147 1.00 90.31 85 GLU A N 1
ATOM 590 C CA . GLU A 1 85 ? 15.768 3.674 -14.503 1.00 90.31 85 GLU A CA 1
ATOM 591 C C . GLU A 1 85 ? 15.159 5.051 -14.801 1.00 90.31 85 GLU A C 1
ATOM 593 O O . GLU A 1 85 ? 15.676 5.783 -15.643 1.00 90.31 85 GLU A O 1
ATOM 598 N N . ALA A 1 86 ? 14.097 5.443 -14.090 1.00 88.00 86 ALA A N 1
ATOM 599 C CA . ALA A 1 86 ? 13.456 6.742 -14.262 1.00 88.00 86 ALA A CA 1
ATOM 600 C C . ALA A 1 86 ? 14.147 7.853 -13.451 1.00 88.00 86 ALA A C 1
ATOM 602 O O . ALA A 1 86 ? 13.992 9.031 -13.785 1.00 88.00 86 ALA A O 1
ATOM 603 N N . ILE A 1 87 ? 14.950 7.508 -12.434 1.00 89.06 87 ILE A N 1
ATOM 604 C CA . ILE A 1 87 ? 15.615 8.470 -11.537 1.00 89.06 87 ILE A CA 1
ATOM 605 C C . ILE A 1 87 ? 16.453 9.516 -12.297 1.00 89.06 87 ILE A C 1
ATOM 607 O O . ILE A 1 87 ? 16.283 10.701 -12.004 1.00 89.06 87 ILE A O 1
ATOM 611 N N . PRO A 1 88 ? 17.311 9.164 -13.283 1.00 90.94 88 PRO A N 1
ATOM 612 C CA . PRO A 1 88 ? 18.119 10.159 -13.994 1.00 90.94 88 PRO A CA 1
ATOM 613 C C . PRO A 1 88 ? 17.265 11.178 -14.758 1.00 90.94 88 PRO A C 1
ATOM 615 O O . PRO A 1 88 ? 17.530 12.378 -14.708 1.00 90.94 88 PRO A O 1
ATOM 618 N N . SER A 1 89 ? 16.209 10.705 -15.430 1.00 89.44 89 SER A N 1
ATOM 619 C CA . SER A 1 89 ? 15.282 11.568 -16.173 1.00 89.44 89 SER A CA 1
ATOM 620 C C . SER A 1 89 ? 14.501 12.499 -15.246 1.00 89.44 89 SER A C 1
ATOM 622 O O . SER A 1 89 ? 14.317 13.675 -15.556 1.00 89.44 89 SER A O 1
ATOM 624 N N . LEU A 1 90 ? 14.104 11.993 -14.075 1.00 86.75 90 LEU A N 1
ATOM 625 C CA . LEU A 1 90 ? 13.399 12.770 -13.070 1.00 86.75 90 LEU A CA 1
ATOM 626 C C . LEU A 1 90 ? 14.319 13.837 -12.471 1.00 86.75 90 LEU A C 1
ATOM 628 O O . LEU A 1 90 ? 13.919 14.989 -12.390 1.00 86.75 90 LEU A O 1
ATOM 632 N N . ALA A 1 91 ? 15.566 13.496 -12.140 1.00 87.12 91 ALA A N 1
ATOM 633 C CA . ALA A 1 91 ? 16.550 14.439 -11.606 1.00 87.12 91 ALA A CA 1
ATOM 634 C C . ALA A 1 91 ? 16.893 15.579 -12.584 1.00 87.12 91 ALA A C 1
ATOM 636 O O . ALA A 1 91 ? 17.174 16.696 -12.154 1.00 87.12 91 ALA A O 1
ATOM 637 N N . ALA A 1 92 ? 16.851 15.310 -13.892 1.00 87.12 92 ALA A N 1
ATOM 638 C CA . ALA A 1 92 ? 17.048 16.316 -14.935 1.00 87.12 92 ALA A CA 1
ATOM 639 C C . ALA A 1 92 ? 15.791 17.166 -15.213 1.00 87.12 92 ALA A C 1
ATOM 641 O O . ALA A 1 92 ? 15.877 18.185 -15.900 1.00 87.12 92 ALA A O 1
ATOM 642 N N . SER A 1 93 ? 14.623 16.760 -14.702 1.00 83.62 93 SER A N 1
ATOM 643 C CA . SER A 1 93 ? 13.362 17.457 -14.936 1.00 83.62 93 SER A CA 1
ATOM 644 C C . SER A 1 93 ? 13.241 18.703 -14.052 1.00 83.62 93 SER A C 1
ATOM 646 O O . SER A 1 93 ? 13.317 18.593 -12.824 1.00 83.62 93 SER A O 1
ATOM 648 N N . PRO A 1 94 ? 12.931 19.883 -14.624 1.00 77.19 94 PRO A N 1
ATOM 649 C CA . PRO A 1 94 ? 12.626 21.084 -13.845 1.00 77.19 94 PRO A CA 1
ATOM 650 C C . PRO A 1 94 ? 11.472 20.883 -12.848 1.00 77.19 94 PRO A C 1
ATOM 652 O O . PRO A 1 94 ? 11.433 21.539 -11.810 1.00 77.19 94 PRO A O 1
ATOM 655 N N . ALA A 1 95 ? 10.556 19.950 -13.134 1.00 75.50 95 ALA A N 1
ATOM 656 C CA . ALA A 1 95 ? 9.415 19.633 -12.276 1.00 75.50 95 ALA A CA 1
ATOM 657 C C . ALA A 1 95 ? 9.801 18.875 -10.992 1.00 75.50 95 ALA A C 1
ATOM 659 O O . ALA A 1 95 ? 9.064 18.926 -10.012 1.00 75.50 95 ALA A O 1
ATOM 660 N N . ALA A 1 96 ? 10.954 18.200 -10.969 1.00 62.72 96 ALA A N 1
ATOM 661 C CA . ALA A 1 96 ? 11.473 17.519 -9.781 1.00 62.72 96 ALA A CA 1
ATOM 662 C C . ALA A 1 96 ? 12.359 18.429 -8.905 1.00 62.72 96 ALA A C 1
ATOM 664 O O . ALA A 1 96 ? 12.874 17.992 -7.877 1.00 62.72 96 ALA A O 1
ATOM 665 N N . GLY A 1 97 ? 12.551 19.693 -9.306 1.00 54.44 97 GLY A N 1
ATOM 666 C CA . GLY A 1 97 ? 13.543 20.639 -8.785 1.00 54.44 97 GLY A CA 1
ATOM 667 C C . GLY A 1 97 ? 13.305 21.207 -7.379 1.00 54.44 97 GLY A C 1
ATOM 668 O O . GLY A 1 97 ? 13.769 22.309 -7.088 1.00 54.44 97 GLY A O 1
ATOM 669 N N . GLY A 1 98 ? 12.624 20.486 -6.487 1.00 57.53 98 GLY A N 1
ATOM 670 C CA . GLY A 1 98 ? 12.693 20.740 -5.048 1.00 57.53 98 GLY A CA 1
ATOM 671 C C . GLY A 1 98 ? 13.952 20.075 -4.494 1.00 57.53 98 GLY A C 1
ATOM 672 O O . GLY A 1 98 ? 13.963 18.868 -4.279 1.00 57.53 98 GLY A O 1
ATOM 673 N N . ARG A 1 99 ? 15.039 20.838 -4.325 1.00 55.06 99 ARG A N 1
ATOM 674 C CA . ARG A 1 99 ? 16.370 20.328 -3.938 1.00 55.06 99 ARG A CA 1
ATOM 675 C C . ARG A 1 99 ? 16.317 19.492 -2.646 1.00 55.06 99 ARG A C 1
ATOM 677 O O . ARG A 1 99 ? 16.338 20.043 -1.550 1.00 55.06 99 ARG A O 1
ATOM 684 N N . VAL A 1 100 ? 16.348 18.164 -2.764 1.00 61.12 100 VAL A N 1
ATOM 685 C CA . VAL A 1 100 ? 16.741 17.249 -1.679 1.00 61.12 100 VAL A CA 1
ATOM 686 C C . VAL A 1 100 ? 18.260 17.120 -1.738 1.00 61.12 100 VAL A C 1
ATOM 688 O O . VAL A 1 100 ? 18.804 16.227 -2.380 1.00 61.12 100 VAL A O 1
ATOM 691 N N . GLY A 1 101 ? 18.965 18.086 -1.155 1.00 51.66 101 GLY A N 1
ATOM 692 C CA . GLY A 1 101 ? 20.427 18.074 -1.138 1.00 51.66 101 GLY A CA 1
ATOM 693 C C . GLY A 1 101 ? 21.027 19.457 -0.956 1.00 51.66 101 GLY A C 1
ATOM 694 O O . GLY A 1 101 ? 21.411 20.108 -1.925 1.00 51.66 101 GLY A O 1
ATOM 695 N N . GLY A 1 102 ? 21.127 19.889 0.295 1.00 44.56 102 GLY A N 1
ATOM 696 C CA . GLY A 1 102 ? 21.934 21.029 0.706 1.00 44.56 102 GLY A CA 1
ATOM 697 C C . GLY A 1 102 ? 22.415 20.775 2.124 1.00 44.56 102 GLY A C 1
ATOM 698 O O . GLY A 1 102 ? 21.607 20.781 3.046 1.00 44.56 102 GLY A O 1
ATOM 699 N N . ARG A 1 103 ? 23.702 20.451 2.248 1.00 50.12 103 ARG A N 1
ATOM 700 C CA . ARG A 1 103 ? 24.453 20.592 3.496 1.00 50.12 103 ARG A CA 1
ATOM 701 C C . ARG A 1 103 ? 24.475 22.052 3.926 1.00 50.12 103 ARG A C 1
ATOM 703 O O . ARG A 1 103 ? 24.483 22.905 3.009 1.00 50.12 103 ARG A O 1
#

pLDDT: mean 84.04, std 14.26, range [44.56, 97.19]

Organism: NCBI:txid110450

Nearest PDB structures (foldseek):
  1ghr-assembly1_A  TM=9.231E-01  e=3.194E-04  Hordeum vulgare
  3ur8-assembly2_B  TM=9.471E-01  e=1.508E-03  Solanum tuberosum
  6jms-assembly1_A  TM=9.229E-01  e=1.846E-03  Cryptomeria japonica
  3ur8-assembly1_A  TM=9.183E-01  e=5.079E-03  Solanum tuberosum
  3k8e-assembly2_A  TM=5.253E-01  e=1.058E-01  Escherichia coli K-12

Secondary structure (DSSP, 8-state):
--HHHHHHHHHHHHHHHHHHHHT----S-EEEE----TTPPPHHHHHHHHHHTT-SEEEESS--HHHHHHHTTS---EEEPPPGGGHHHHHH-GGG-S-----

Radius of gyration: 22.2 Å; Cα contacts (8 Å, |Δi|>4): 83; chains: 1; bounding box: 49×49×56 Å

Sequence (103 aa):
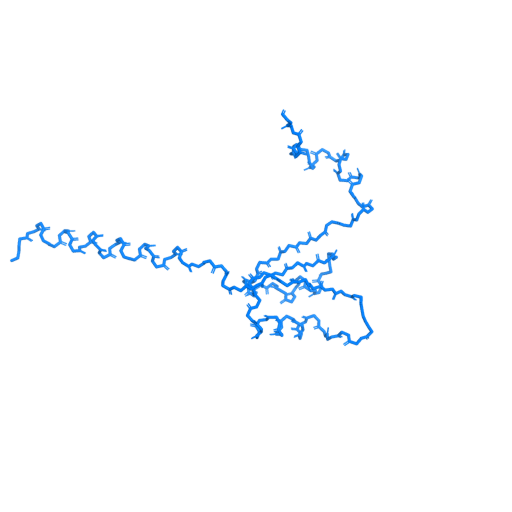MSSSFLAAAFLLLAALSCHCHVARGWCGLGVNYGTVADDLPTAARSVEILRAAGAGAVKICDGNADILRALAGTGIPVSVMVPNEAIPSLAASPAAGGRVGGR